Protein AF-A0A7X4ALL6-F1 (afdb_monomer)

pLDDT: mean 90.37, std 5.52, range [59.91, 95.81]

Foldseek 3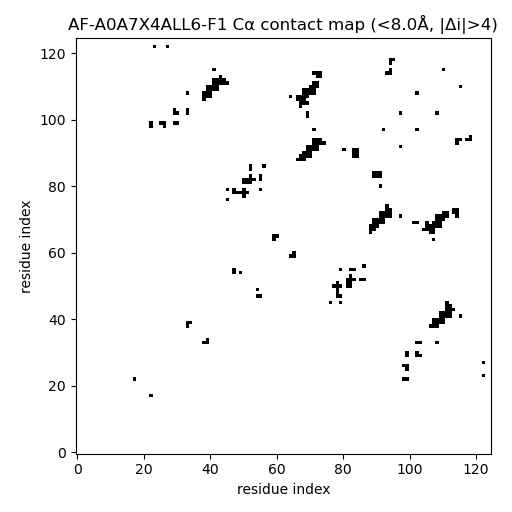Di:
DDDDDDDDDDDDDPDDDDDPVVFLVLQVVLVVVCVVVVQEAEDADDDDPALALVVVVVVCVVVVNPAQEEEEDDPPDVSCVSNQPPDPNYHYDYLVPDTSCSSVVGSHYYYHPVSVVVNVVVSVD

Secondary structure (DSSP, 8-state):
-PPP-TTPPPP--------HHHHHHHHHHHHHHHHHTT-EEEES----SS--HHHHHHHHHHTT--S-EEEE--TT-HHHHHHHTTSTTEEEE-TTT--HHHHHH-SEEEEEHHHHHHHHHHHH-

Structure (mmCIF, N/CA/C/O backbone):
data_AF-A0A7X4ALL6-F1
#
_entry.id   AF-A0A7X4ALL6-F1
#
loop_
_atom_site.group_PDB
_atom_site.id
_atom_site.type_symbol
_atom_site.label_atom_id
_atom_site.label_alt_id
_atom_site.label_comp_id
_atom_site.label_asym_id
_atom_site.label_entity_id
_atom_site.label_seq_id
_atom_site.pdbx_PDB_ins_code
_atom_site.Cartn_x
_atom_site.Cartn_y
_atom_site.Cartn_z
_atom_site.occupancy
_atom_site.B_iso_or_equiv
_atom_site.auth_seq_id
_atom_site.auth_comp_id
_atom_site.auth_asym_id
_atom_site.auth_atom_id
_atom_site.pdbx_PDB_model_num
ATOM 1 N N . ARG A 1 1 ? 9.529 -49.730 -1.862 1.00 59.91 1 ARG A N 1
ATOM 2 C CA . ARG A 1 1 ? 10.763 -49.095 -2.384 1.00 59.91 1 ARG A CA 1
ATOM 3 C C . ARG A 1 1 ? 10.327 -48.085 -3.440 1.00 59.91 1 ARG A C 1
ATOM 5 O O . ARG A 1 1 ? 9.828 -48.537 -4.459 1.00 59.91 1 ARG A O 1
ATOM 12 N N . SER A 1 2 ? 10.417 -46.772 -3.207 1.00 64.56 2 SER A N 1
ATOM 13 C CA . SER A 1 2 ? 10.288 -45.810 -4.313 1.00 64.56 2 SER A CA 1
ATOM 14 C C . SER A 1 2 ? 11.643 -45.725 -5.012 1.00 64.56 2 SER A C 1
ATOM 16 O O . SER A 1 2 ? 12.661 -45.520 -4.351 1.00 64.56 2 SER A O 1
ATOM 18 N N . GLY A 1 3 ? 11.671 -45.972 -6.321 1.00 82.50 3 GLY A N 1
ATOM 19 C CA . GLY A 1 3 ? 12.870 -45.768 -7.134 1.00 82.50 3 GLY A CA 1
ATOM 20 C C . GLY A 1 3 ? 13.252 -44.286 -7.214 1.00 82.50 3 GLY A C 1
ATOM 21 O O . GLY A 1 3 ? 12.483 -43.416 -6.806 1.00 82.50 3 GLY A O 1
ATOM 22 N N . GLY A 1 4 ? 14.450 -43.999 -7.723 1.00 81.81 4 GLY A N 1
ATOM 23 C CA . GLY A 1 4 ? 14.884 -42.623 -7.974 1.00 81.81 4 GLY A CA 1
ATOM 24 C C . GLY A 1 4 ? 14.031 -41.944 -9.050 1.00 81.81 4 GLY A C 1
ATOM 25 O O . GLY A 1 4 ? 13.649 -42.578 -10.032 1.00 81.81 4 GLY A O 1
ATOM 26 N N . ILE A 1 5 ? 13.738 -40.653 -8.865 1.00 80.81 5 ILE A N 1
ATOM 27 C CA . ILE A 1 5 ? 12.996 -39.827 -9.828 1.00 80.81 5 ILE A CA 1
ATOM 28 C C . ILE A 1 5 ? 14.002 -39.191 -10.796 1.00 80.81 5 ILE A C 1
ATOM 30 O O . ILE A 1 5 ? 14.757 -38.292 -10.417 1.00 80.81 5 ILE A O 1
ATOM 34 N N . THR A 1 6 ? 14.018 -39.639 -12.052 1.00 78.69 6 THR A N 1
ATOM 35 C CA . THR A 1 6 ? 14.802 -39.004 -13.121 1.00 78.69 6 THR A CA 1
ATOM 36 C C . THR A 1 6 ? 14.187 -37.631 -13.428 1.00 78.69 6 THR A C 1
ATOM 38 O O . THR A 1 6 ? 13.028 -37.562 -13.820 1.00 78.69 6 THR A O 1
ATOM 41 N N . HIS A 1 7 ? 14.948 -36.544 -13.231 1.00 83.44 7 HIS A N 1
ATOM 42 C CA . HIS A 1 7 ? 14.508 -35.130 -13.300 1.00 83.44 7 HIS A CA 1
ATOM 43 C C . HIS A 1 7 ? 13.671 -34.606 -12.121 1.00 83.44 7 HIS A C 1
ATOM 45 O O . HIS A 1 7 ? 12.728 -33.837 -12.304 1.00 83.44 7 HIS A O 1
ATOM 51 N N . GLY A 1 8 ? 14.061 -34.945 -10.891 1.00 88.88 8 GLY A N 1
ATOM 52 C CA . GLY A 1 8 ? 13.570 -34.228 -9.711 1.00 88.88 8 GLY A CA 1
ATOM 53 C C . GLY A 1 8 ? 13.827 -32.706 -9.781 1.00 88.88 8 GLY A C 1
ATOM 54 O O . GLY A 1 8 ? 14.744 -32.260 -10.485 1.00 88.88 8 GLY A O 1
ATOM 55 N N . PRO A 1 9 ? 13.030 -31.895 -9.063 1.00 91.38 9 PRO A N 1
ATOM 56 C CA . PRO A 1 9 ? 13.178 -30.446 -9.057 1.00 91.38 9 PRO A CA 1
ATOM 57 C C . PRO A 1 9 ? 14.572 -30.060 -8.556 1.00 91.38 9 PRO A C 1
ATOM 59 O O . PRO A 1 9 ? 15.002 -30.477 -7.482 1.00 91.38 9 PRO A O 1
ATOM 62 N N . LYS A 1 10 ? 15.281 -29.254 -9.346 1.00 90.25 10 LYS A N 1
ATOM 63 C CA . LYS A 1 10 ? 16.558 -28.666 -8.941 1.00 90.25 10 LYS A CA 1
ATOM 64 C C . LYS A 1 10 ? 16.296 -27.302 -8.305 1.00 90.25 10 LYS A C 1
ATOM 66 O O . LYS A 1 10 ? 15.517 -26.535 -8.882 1.00 90.25 10 LYS A O 1
ATOM 71 N N . PRO A 1 11 ? 16.937 -26.977 -7.170 1.00 92.31 11 PRO A N 1
ATOM 72 C CA . PRO A 1 11 ? 16.915 -25.622 -6.641 1.00 92.31 11 PRO A CA 1
ATOM 73 C C . PRO A 1 11 ? 17.372 -24.646 -7.726 1.00 92.31 11 PRO A C 1
ATOM 75 O O . PRO A 1 11 ? 18.422 -24.837 -8.339 1.00 92.31 11 PRO A O 1
ATOM 78 N N . ARG A 1 12 ? 16.554 -23.633 -7.991 1.00 93.12 12 ARG A N 1
ATOM 79 C CA . ARG A 1 12 ? 16.870 -22.537 -8.903 1.00 93.12 12 ARG A CA 1
ATOM 80 C C . ARG A 1 12 ? 16.317 -21.251 -8.327 1.00 93.12 12 ARG A C 1
ATOM 82 O O . ARG A 1 12 ? 15.249 -21.264 -7.716 1.00 93.12 12 ARG A O 1
ATOM 89 N N . ASP A 1 13 ? 17.056 -20.176 -8.536 1.00 94.00 13 ASP A N 1
ATOM 90 C CA . ASP A 1 13 ? 16.563 -18.836 -8.277 1.00 94.00 13 ASP A CA 1
ATOM 91 C C . ASP A 1 13 ? 15.676 -18.395 -9.451 1.00 94.00 13 ASP A C 1
ATOM 93 O O . ASP A 1 13 ? 16.018 -18.617 -10.614 1.00 94.00 13 ASP A O 1
ATOM 97 N N . TYR A 1 14 ? 14.515 -17.824 -9.135 1.00 93.44 14 TYR A N 1
ATOM 98 C CA . TYR A 1 14 ? 13.573 -17.260 -10.106 1.00 93.44 14 TYR A CA 1
ATOM 99 C C . TYR A 1 14 ? 13.518 -15.730 -10.026 1.00 93.44 14 TYR A C 1
ATOM 101 O O . TYR A 1 14 ? 12.657 -15.117 -10.658 1.00 93.44 14 TYR A O 1
ATOM 109 N N . SER A 1 15 ? 14.396 -15.109 -9.236 1.00 94.19 15 SER A N 1
ATOM 110 C CA . SER A 1 15 ? 14.515 -13.661 -9.162 1.00 94.19 15 SER A CA 1
ATOM 111 C C . SER A 1 15 ? 14.979 -13.087 -10.506 1.00 94.19 15 SER A C 1
ATOM 113 O O . SER A 1 15 ? 15.808 -13.659 -11.216 1.00 94.19 15 SER A O 1
ATOM 115 N N . TYR A 1 16 ? 14.409 -11.947 -10.886 1.00 92.88 16 TYR A N 1
ATOM 116 C CA . TYR A 1 16 ? 14.850 -11.178 -12.043 1.00 92.88 16 TYR A CA 1
ATOM 117 C C . TYR A 1 16 ? 14.693 -9.689 -11.750 1.00 92.88 16 TYR A C 1
ATOM 119 O O . TYR A 1 16 ? 13.773 -9.262 -11.052 1.00 92.88 16 TYR A O 1
ATOM 127 N N . HIS A 1 17 ? 15.621 -8.889 -12.269 1.00 93.25 17 HIS A N 1
ATOM 128 C CA . HIS A 1 17 ? 15.626 -7.448 -12.054 1.00 93.25 17 HIS A CA 1
ATOM 129 C C . HIS A 1 17 ? 14.742 -6.734 -13.082 1.00 93.25 17 HIS A C 1
ATOM 131 O O . HIS A 1 17 ? 14.817 -7.014 -14.279 1.00 93.25 17 HIS A O 1
ATOM 137 N N . LEU A 1 18 ? 13.940 -5.774 -12.617 1.00 91.38 18 LEU A N 1
ATOM 138 C CA . LEU A 1 18 ? 13.115 -4.911 -13.462 1.00 91.38 18 LEU A CA 1
ATOM 139 C C . LEU A 1 18 ? 13.689 -3.487 -13.507 1.00 91.38 18 LEU A C 1
ATOM 141 O O . LEU A 1 18 ? 14.030 -2.939 -12.457 1.00 91.38 18 LEU A O 1
ATOM 145 N N . PRO A 1 19 ? 13.741 -2.836 -14.686 1.00 94.44 19 PRO A N 1
ATOM 146 C CA . PRO A 1 19 ? 14.185 -1.451 -14.783 1.00 94.44 19 PRO A CA 1
ATOM 147 C C . PRO A 1 19 ? 13.302 -0.501 -13.965 1.00 94.44 19 PRO A C 1
ATOM 149 O O . PRO A 1 19 ? 12.072 -0.554 -14.038 1.00 94.44 19 PRO A O 1
ATOM 152 N N . LYS A 1 20 ? 13.921 0.466 -13.276 1.00 90.00 20 LYS A N 1
ATOM 153 C CA . LYS A 1 20 ? 13.212 1.458 -12.443 1.00 90.00 20 LYS A CA 1
ATOM 154 C C . LYS A 1 20 ? 12.092 2.195 -13.192 1.00 90.00 20 LYS A C 1
ATOM 156 O O . LYS A 1 20 ? 11.005 2.371 -12.653 1.00 90.00 20 LYS A O 1
ATOM 161 N N . LYS A 1 21 ? 12.324 2.581 -14.454 1.00 91.75 21 LYS A N 1
ATOM 162 C CA . LYS A 1 21 ? 11.318 3.274 -15.288 1.00 91.75 21 LYS A CA 1
ATOM 163 C C . LYS A 1 21 ? 10.069 2.422 -15.533 1.00 91.75 21 LYS A C 1
ATOM 165 O O . LYS A 1 21 ? 8.963 2.952 -15.531 1.00 91.75 21 LYS A O 1
ATOM 170 N N . MET A 1 22 ? 10.247 1.114 -15.716 1.00 93.44 22 MET A N 1
ATOM 171 C CA . MET A 1 22 ? 9.139 0.179 -15.901 1.00 93.44 22 MET A CA 1
ATOM 172 C C . MET A 1 22 ? 8.322 0.043 -14.613 1.00 93.44 22 MET A C 1
ATOM 174 O O . MET A 1 22 ? 7.097 0.101 -14.668 1.00 93.44 22 MET A O 1
ATOM 178 N N . LEU A 1 23 ? 8.986 -0.062 -13.456 1.00 90.69 23 LEU A N 1
ATOM 179 C CA . LEU A 1 23 ? 8.314 -0.119 -12.152 1.00 90.69 23 LEU A CA 1
ATOM 180 C C . LEU A 1 23 ? 7.505 1.150 -11.863 1.00 90.69 23 LEU A C 1
ATOM 182 O O . LEU A 1 23 ? 6.348 1.051 -11.467 1.00 90.69 23 LEU A O 1
ATOM 186 N N . LEU A 1 24 ? 8.075 2.329 -12.124 1.00 91.31 24 LEU A N 1
ATOM 187 C CA . LEU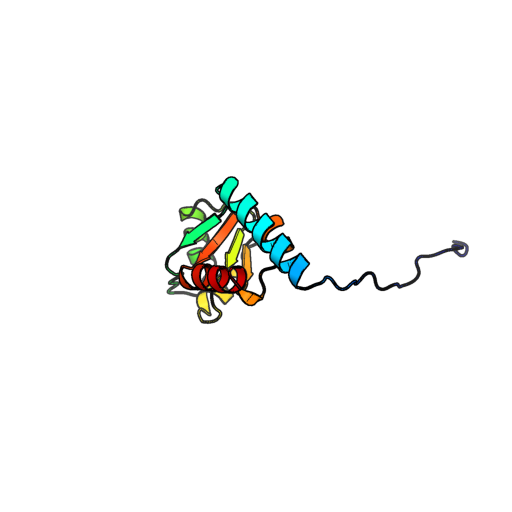 A 1 24 ? 7.364 3.602 -11.972 1.00 91.31 24 LEU A CA 1
ATOM 188 C C . LEU A 1 24 ? 6.150 3.690 -12.906 1.00 91.31 24 LEU A C 1
ATOM 190 O O . LEU A 1 24 ? 5.074 4.099 -12.478 1.00 91.31 24 LEU A O 1
ATOM 194 N N . GLY A 1 25 ? 6.290 3.257 -14.163 1.00 93.44 25 GLY A N 1
ATOM 195 C CA . GLY A 1 25 ? 5.169 3.182 -15.104 1.00 93.44 25 GLY A CA 1
ATOM 196 C C . GLY A 1 25 ? 4.052 2.254 -14.619 1.00 93.44 25 GLY A C 1
ATOM 197 O O . GLY A 1 25 ? 2.882 2.630 -14.650 1.00 93.44 25 GLY A O 1
ATOM 198 N N . ALA A 1 26 ? 4.410 1.078 -14.100 1.00 94.25 26 ALA A N 1
ATOM 199 C CA . ALA A 1 26 ? 3.455 0.136 -13.525 1.00 94.25 26 ALA A CA 1
ATOM 200 C C . ALA A 1 26 ? 2.760 0.697 -12.274 1.00 94.25 26 ALA A C 1
ATOM 202 O O . ALA A 1 26 ? 1.572 0.460 -12.084 1.00 94.25 26 ALA A O 1
ATOM 203 N N . LEU A 1 27 ? 3.468 1.472 -11.448 1.00 93.06 27 LEU A N 1
ATOM 204 C CA . LEU A 1 27 ? 2.906 2.091 -10.246 1.00 93.06 27 LEU A CA 1
ATOM 205 C C . LEU A 1 27 ? 1.873 3.162 -10.623 1.00 93.06 27 LEU A C 1
ATOM 207 O O . LEU A 1 27 ? 0.752 3.129 -10.120 1.00 93.06 27 LEU A O 1
ATOM 211 N N . ARG A 1 28 ? 2.199 4.034 -11.590 1.00 93.25 28 ARG A N 1
ATOM 212 C CA . ARG A 1 28 ? 1.254 5.020 -12.152 1.00 93.25 28 ARG A CA 1
ATOM 2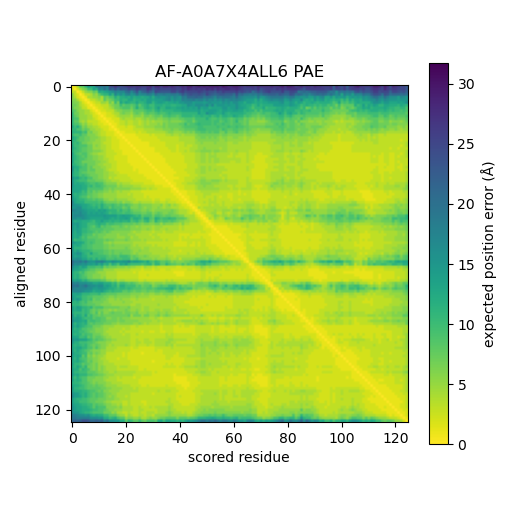13 C C . ARG A 1 28 ? -0.002 4.339 -12.710 1.00 93.25 28 ARG A C 1
ATOM 215 O O . ARG A 1 28 ? -1.114 4.765 -12.410 1.00 93.25 28 ARG A O 1
ATOM 222 N N . ALA A 1 29 ? 0.169 3.263 -13.480 1.00 94.38 29 ALA A N 1
ATOM 223 C CA . ALA A 1 29 ? -0.947 2.510 -14.051 1.00 94.38 29 ALA A CA 1
ATOM 224 C C . ALA A 1 29 ? -1.815 1.839 -12.972 1.00 94.38 29 ALA A C 1
ATOM 226 O O . ALA A 1 29 ? -3.039 1.941 -13.021 1.00 94.38 29 ALA A O 1
ATOM 227 N N . ALA A 1 30 ? -1.194 1.202 -11.974 1.00 94.38 30 ALA A N 1
ATOM 228 C CA . ALA A 1 30 ? -1.900 0.552 -10.873 1.00 94.38 30 ALA A CA 1
ATOM 229 C C . ALA A 1 30 ? -2.698 1.558 -10.028 1.00 94.38 30 ALA A C 1
ATOM 231 O O . ALA A 1 30 ? -3.868 1.314 -9.741 1.00 94.38 30 ALA A O 1
ATOM 232 N N . LEU A 1 31 ? -2.105 2.707 -9.681 1.00 93.19 31 LEU A N 1
ATOM 233 C CA . LEU A 1 31 ? -2.816 3.781 -8.979 1.00 93.19 31 LEU A CA 1
ATOM 234 C C . LEU A 1 31 ? -3.984 4.318 -9.802 1.00 93.19 31 LEU A C 1
ATOM 236 O O . LEU A 1 31 ? -5.077 4.476 -9.268 1.00 93.19 31 LEU A O 1
ATOM 240 N N . SER A 1 32 ? -3.777 4.562 -11.099 1.00 93.75 32 SER A N 1
ATOM 241 C CA . SER A 1 32 ? -4.848 5.040 -11.975 1.00 93.75 32 SER A CA 1
ATOM 242 C C 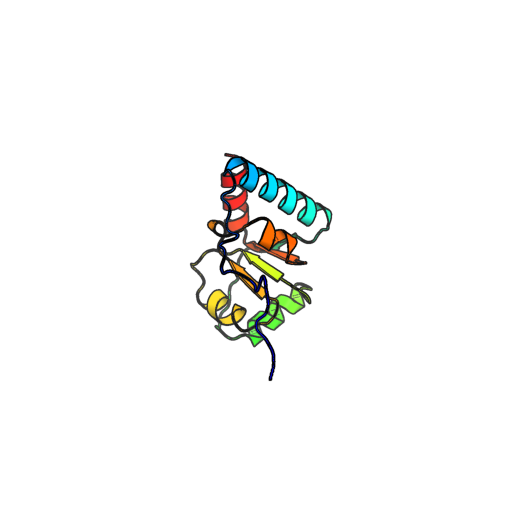. SER A 1 32 ? -6.016 4.056 -12.035 1.00 93.75 32 SER A C 1
ATOM 244 O O . SER A 1 32 ? -7.164 4.490 -12.013 1.00 93.75 32 SER A O 1
ATOM 246 N N . ALA A 1 33 ? -5.742 2.751 -12.092 1.00 94.56 33 ALA A N 1
ATOM 247 C CA . ALA A 1 33 ? -6.784 1.728 -12.087 1.00 94.56 33 ALA A CA 1
ATOM 248 C C . ALA A 1 33 ? -7.555 1.717 -10.757 1.00 94.56 33 ALA A C 1
ATOM 250 O O . ALA A 1 33 ? -8.780 1.788 -10.753 1.00 94.56 33 ALA A O 1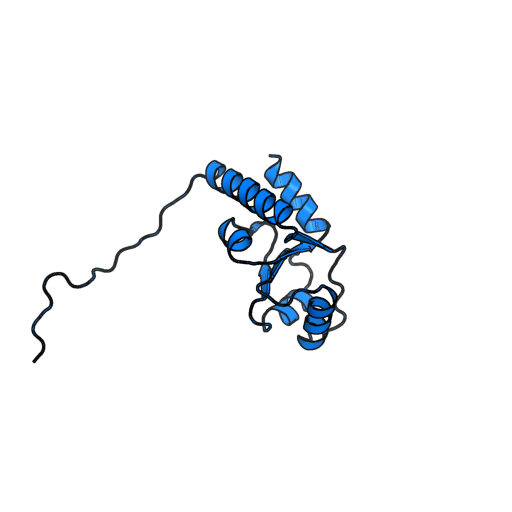
ATOM 251 N N . ARG A 1 34 ? -6.847 1.731 -9.618 1.00 93.12 34 ARG A N 1
ATOM 252 C CA . ARG A 1 34 ? -7.472 1.769 -8.284 1.00 93.12 34 ARG A CA 1
ATOM 253 C C . ARG A 1 34 ? -8.312 3.032 -8.064 1.00 93.12 34 ARG A C 1
ATOM 255 O O . ARG A 1 34 ? -9.363 2.967 -7.433 1.00 93.12 34 ARG A O 1
ATOM 262 N N . LEU A 1 35 ? -7.872 4.175 -8.591 1.00 93.06 35 LEU A N 1
ATOM 263 C CA . LEU A 1 35 ? -8.638 5.424 -8.552 1.00 93.06 35 LEU A CA 1
ATOM 264 C C . LEU A 1 35 ? -9.926 5.329 -9.379 1.00 93.06 35 LEU A C 1
ATOM 266 O O . LEU A 1 35 ? -10.977 5.745 -8.901 1.00 93.06 35 LEU A O 1
ATOM 270 N N . GLN A 1 36 ? -9.864 4.756 -10.585 1.00 94.44 36 GLN A N 1
ATOM 271 C CA . GLN A 1 36 ? -11.046 4.540 -11.433 1.00 94.44 36 GLN A CA 1
ATOM 272 C C . GLN A 1 36 ? -12.066 3.596 -10.786 1.00 94.44 36 GLN A C 1
ATOM 274 O O . GLN A 1 36 ? -13.267 3.791 -10.942 1.00 94.44 36 GLN A O 1
ATOM 279 N N . GLU A 1 37 ? -11.592 2.604 -10.034 1.00 92.88 37 GLU A N 1
ATOM 280 C CA . GLU A 1 37 ? -12.423 1.668 -9.267 1.00 92.88 37 GLU A CA 1
ATOM 281 C C . GLU A 1 37 ? -13.031 2.297 -7.996 1.00 92.88 37 GLU A C 1
ATOM 283 O O . GLU A 1 37 ? -13.847 1.660 -7.333 1.00 92.88 37 GLU A O 1
ATOM 288 N N . GLY A 1 38 ? -12.641 3.523 -7.620 1.00 91.38 38 GLY A N 1
ATOM 289 C CA . GLY A 1 38 ? -13.050 4.144 -6.353 1.00 91.38 38 GLY A CA 1
ATOM 290 C C . GLY A 1 38 ? -12.451 3.462 -5.115 1.00 91.38 38 GLY A C 1
ATOM 291 O O . GLY A 1 38 ? -12.932 3.651 -4.001 1.00 91.38 38 GLY A O 1
ATOM 292 N N . ALA A 1 39 ? -11.398 2.662 -5.301 1.00 92.56 39 ALA A N 1
ATOM 293 C CA . ALA A 1 39 ? -10.759 1.857 -4.264 1.00 92.56 39 ALA A CA 1
ATOM 294 C C . ALA A 1 39 ? -9.727 2.633 -3.427 1.00 92.56 39 ALA A C 1
ATOM 296 O O . ALA A 1 39 ? -9.197 2.097 -2.452 1.00 92.56 39 ALA A O 1
ATOM 297 N N . VAL A 1 40 ? -9.417 3.876 -3.805 1.00 93.81 40 VAL A N 1
ATOM 298 C CA . VAL A 1 40 ? -8.460 4.731 -3.094 1.00 93.81 40 VAL A CA 1
ATOM 299 C C . VAL A 1 40 ? -9.207 5.698 -2.184 1.00 93.81 40 VAL A C 1
ATOM 301 O O . VAL A 1 40 ? -10.062 6.452 -2.645 1.00 93.81 40 VAL A O 1
ATOM 304 N N . LYS A 1 41 ? -8.850 5.713 -0.899 1.00 93.88 41 LYS A N 1
ATOM 305 C CA . LYS A 1 41 ? -9.343 6.674 0.092 1.00 93.88 41 LYS A CA 1
ATOM 306 C C . LYS A 1 41 ? -8.171 7.495 0.625 1.00 93.88 41 LYS A C 1
ATOM 308 O O . LYS A 1 41 ? -7.063 6.984 0.773 1.00 93.88 41 LYS A O 1
ATOM 313 N N . VAL A 1 42 ? -8.416 8.768 0.913 1.00 94.12 42 VAL A N 1
ATOM 314 C CA . VAL A 1 42 ? -7.423 9.654 1.530 1.00 94.12 42 VAL A CA 1
ATOM 315 C C . VAL A 1 42 ? -7.971 10.121 2.865 1.00 94.12 42 VAL A C 1
ATOM 317 O O . VAL A 1 42 ? -9.096 10.614 2.938 1.00 94.12 42 VAL A O 1
ATOM 320 N N . VAL A 1 43 ? -7.177 9.953 3.914 1.00 93.00 43 VAL A N 1
ATOM 321 C CA . VAL A 1 43 ? -7.461 10.464 5.254 1.00 93.00 43 VAL A CA 1
ATOM 322 C C . VAL A 1 43 ? -6.436 11.531 5.607 1.00 93.00 43 VAL A C 1
ATOM 324 O O . VAL A 1 43 ? -5.325 11.537 5.080 1.00 93.00 43 VAL A O 1
ATOM 327 N N . LYS A 1 44 ? -6.799 12.452 6.497 1.00 90.94 44 LYS A N 1
ATOM 328 C CA . LYS A 1 44 ? -5.873 13.502 6.924 1.00 90.94 44 LYS A CA 1
ATOM 329 C C . LYS A 1 44 ? -4.687 12.899 7.682 1.00 90.94 44 LYS A C 1
ATOM 331 O O . LYS A 1 44 ? -3.544 13.095 7.286 1.00 90.94 44 LYS A O 1
ATOM 336 N N . GLU A 1 45 ? -4.987 12.129 8.725 1.00 89.69 45 GLU A N 1
ATOM 337 C CA . GLU A 1 45 ? -4.013 11.501 9.618 1.00 89.69 45 GLU A CA 1
ATOM 338 C C . GLU A 1 45 ? -4.688 10.385 10.435 1.00 89.69 45 GLU A C 1
ATOM 340 O O . GLU A 1 45 ? -5.910 10.402 10.618 1.00 89.69 45 GLU A O 1
ATOM 345 N N . PHE A 1 46 ? -3.905 9.425 10.934 1.00 87.62 46 PHE A N 1
ATOM 346 C CA . PHE A 1 46 ? -4.366 8.376 11.849 1.00 87.62 46 PHE A CA 1
ATOM 347 C C . PHE A 1 46 ? -3.994 8.695 13.302 1.00 87.62 46 PHE A C 1
ATOM 349 O O . PHE A 1 46 ? -3.036 8.159 13.854 1.00 87.62 46 PHE A O 1
ATOM 356 N N . GLU A 1 47 ? -4.776 9.533 13.972 1.00 86.00 47 GLU A N 1
ATOM 357 C CA . GLU A 1 47 ? -4.562 9.817 15.394 1.00 86.00 47 GLU A CA 1
ATOM 358 C C . GLU A 1 47 ? -5.160 8.707 16.277 1.00 86.00 47 GLU A C 1
ATOM 360 O O . GLU A 1 47 ? -6.341 8.721 16.630 1.00 86.00 47 GLU A O 1
ATOM 365 N N . LEU A 1 48 ? -4.339 7.718 16.645 1.00 86.00 48 LEU A N 1
ATOM 366 C CA . LEU A 1 48 ? -4.722 6.657 17.580 1.00 86.00 48 LEU A CA 1
ATOM 367 C C . LEU A 1 48 ? -4.188 6.961 18.983 1.00 86.00 48 LEU A C 1
ATOM 369 O O . LEU A 1 48 ? -2.979 6.972 19.218 1.00 86.00 48 LEU A O 1
ATOM 373 N N . SER A 1 49 ? -5.099 7.155 19.938 1.00 85.50 49 SER A N 1
ATOM 374 C CA . SER A 1 49 ? -4.761 7.391 21.350 1.00 85.50 49 SER A CA 1
ATOM 375 C C . SER A 1 49 ? -4.219 6.146 22.060 1.00 85.50 49 SER A C 1
ATOM 377 O O . SER A 1 49 ? -3.516 6.258 23.064 1.00 85.50 49 SER A O 1
ATOM 379 N N . THR A 1 50 ? -4.526 4.952 21.546 1.00 88.38 50 THR A N 1
ATOM 380 C CA . THR A 1 50 ? -4.046 3.673 22.075 1.00 88.38 50 THR A CA 1
ATOM 381 C C . THR A 1 50 ? -3.473 2.799 20.957 1.00 88.38 50 THR A C 1
ATOM 383 O O . THR A 1 50 ? -3.785 2.972 19.784 1.00 88.38 50 THR A O 1
ATOM 386 N N . HIS A 1 51 ? -2.656 1.812 21.324 1.00 89.69 51 HIS A N 1
ATOM 387 C CA . HIS A 1 51 ? -2.132 0.789 20.411 1.00 89.69 51 HIS A CA 1
ATOM 388 C C . HIS A 1 51 ? -3.064 -0.437 20.304 1.00 89.69 51 HIS A C 1
ATOM 390 O O . HIS A 1 51 ? -2.632 -1.520 19.905 1.00 89.69 51 HIS A O 1
ATOM 396 N N . LYS A 1 52 ? -4.334 -0.317 20.724 1.00 92.69 52 LYS A N 1
ATOM 397 C CA . LYS A 1 52 ? -5.273 -1.444 20.735 1.00 92.69 52 LYS A CA 1
ATOM 398 C C . LYS A 1 52 ? -5.810 -1.709 19.334 1.00 92.69 52 LYS A C 1
ATOM 400 O O . LYS A 1 52 ? -6.363 -0.830 18.683 1.00 92.69 52 LYS A O 1
ATOM 405 N N . THR A 1 53 ? -5.741 -2.970 18.923 1.00 92.50 53 THR A N 1
ATOM 406 C CA . THR A 1 53 ? -6.248 -3.437 17.624 1.00 92.50 53 THR A CA 1
ATOM 407 C C . THR A 1 53 ? -7.754 -3.229 17.476 1.00 92.50 53 THR A C 1
ATOM 409 O O . THR A 1 53 ? -8.222 -2.943 16.385 1.00 92.50 53 THR A O 1
ATOM 412 N N . ARG A 1 54 ? -8.519 -3.346 18.571 1.00 91.75 54 ARG A N 1
ATOM 413 C CA . ARG A 1 54 ? -9.974 -3.139 18.569 1.00 91.75 54 ARG A CA 1
ATOM 414 C C . ARG A 1 54 ? -10.341 -1.710 18.180 1.00 91.75 54 ARG A C 1
ATOM 416 O O . ARG A 1 54 ? -11.194 -1.521 17.327 1.00 91.75 54 ARG A O 1
ATOM 423 N N . ASP A 1 55 ? -9.675 -0.730 18.783 1.00 91.00 55 ASP A N 1
ATOM 424 C CA . ASP A 1 55 ? -9.957 0.683 18.525 1.00 91.00 55 ASP A CA 1
ATOM 425 C C . ASP A 1 55 ? -9.637 1.017 17.054 1.00 91.00 55 ASP A C 1
ATOM 427 O O . ASP A 1 55 ? -10.367 1.755 16.401 1.00 91.00 55 ASP A O 1
ATOM 431 N N . PHE A 1 56 ? -8.594 0.395 16.495 1.00 91.56 56 PHE A N 1
ATOM 432 C CA . PHE A 1 56 ? -8.265 0.519 15.078 1.00 91.56 56 PHE A CA 1
ATOM 433 C C . PHE A 1 56 ? -9.247 -0.220 14.152 1.00 91.56 56 PHE A C 1
ATOM 435 O O . PHE A 1 56 ? -9.608 0.302 13.100 1.00 91.56 56 PHE A O 1
ATOM 442 N N . HIS A 1 57 ? -9.742 -1.391 14.552 1.00 91.19 57 HIS A N 1
ATOM 443 C CA . HIS A 1 57 ? -10.787 -2.113 13.822 1.00 91.19 57 HIS A CA 1
ATOM 444 C C . HIS A 1 57 ? -12.070 -1.282 13.697 1.00 91.19 57 HIS A C 1
ATOM 446 O O . HIS A 1 57 ? -12.638 -1.201 12.615 1.00 91.19 57 HIS A O 1
ATOM 452 N N . GLU A 1 58 ? -12.483 -0.596 14.767 1.00 91.50 58 GLU A N 1
ATOM 453 C CA . GLU A 1 58 ? -13.632 0.320 14.722 1.00 91.50 58 GLU A CA 1
ATOM 454 C C . GLU A 1 58 ? -13.420 1.466 13.719 1.00 91.50 58 GLU A C 1
ATOM 456 O O . GLU A 1 58 ? -14.369 1.912 13.076 1.00 91.50 58 GLU A O 1
ATOM 461 N N . VAL A 1 59 ? -12.184 1.956 13.557 1.00 90.81 59 VAL A N 1
ATOM 462 C CA . VAL A 1 59 ? -11.858 2.964 12.534 1.00 90.81 59 VAL A CA 1
ATOM 463 C C . VAL A 1 59 ? -12.005 2.381 11.128 1.00 90.81 59 VAL A C 1
ATOM 465 O O . VAL A 1 59 ? -12.573 3.043 10.263 1.00 90.81 59 VAL A O 1
ATOM 468 N N . LEU A 1 60 ? -11.536 1.151 10.897 1.00 91.00 60 LEU A N 1
ATOM 469 C CA . LEU A 1 60 ? -11.675 0.475 9.602 1.00 91.00 60 LEU A CA 1
ATOM 470 C C . LEU A 1 60 ? -13.145 0.220 9.241 1.00 91.00 60 LEU A C 1
ATOM 472 O O . LEU A 1 60 ? -13.539 0.500 8.112 1.00 91.00 60 LEU A O 1
ATOM 476 N N . GLU A 1 61 ? -13.963 -0.217 10.202 1.00 90.94 61 GLU A N 1
ATOM 477 C CA . GLU A 1 61 ? -15.411 -0.396 10.014 1.00 90.94 61 GLU A CA 1
ATOM 478 C C . GLU A 1 61 ? -16.106 0.927 9.678 1.00 90.94 61 GLU A C 1
ATOM 480 O O . GLU A 1 61 ? -16.897 0.993 8.745 1.00 90.94 61 GLU A O 1
ATOM 485 N N . ARG A 1 62 ? -15.777 2.022 10.379 1.00 91.06 62 ARG A N 1
ATOM 486 C CA . ARG A 1 62 ? -16.338 3.357 10.082 1.00 91.06 62 ARG A CA 1
ATOM 487 C C . ARG A 1 62 ? -15.949 3.886 8.707 1.00 91.06 62 ARG A C 1
ATOM 489 O O . ARG A 1 62 ? -16.612 4.780 8.189 1.00 91.06 62 ARG A O 1
ATOM 496 N N . LEU A 1 63 ? -14.844 3.394 8.158 1.00 88.44 63 LEU A N 1
ATOM 497 C CA . LEU A 1 63 ? -14.388 3.724 6.818 1.00 88.44 63 LEU A CA 1
ATOM 498 C C . LEU A 1 63 ? -14.941 2.757 5.765 1.00 88.44 63 LEU A C 1
ATOM 500 O O . LEU A 1 63 ? -14.540 2.896 4.612 1.00 88.44 63 LEU A O 1
ATOM 504 N N . ASP A 1 64 ? -15.826 1.816 6.109 1.00 88.06 64 ASP A N 1
ATOM 505 C CA . ASP A 1 64 ? -16.358 0.771 5.221 1.00 88.06 64 ASP A CA 1
ATOM 506 C C . ASP A 1 64 ? -15.230 0.010 4.497 1.00 88.06 64 ASP A C 1
ATOM 508 O O . ASP A 1 64 ? -15.141 -0.014 3.261 1.00 88.06 64 ASP A O 1
ATOM 512 N N . LEU A 1 65 ? -14.280 -0.520 5.273 1.00 87.44 65 LEU A N 1
ATOM 513 C CA . LEU A 1 65 ? -13.086 -1.216 4.790 1.00 87.44 65 LEU A CA 1
ATOM 514 C C . LEU A 1 65 ? -13.082 -2.691 5.222 1.00 87.44 65 LEU A C 1
ATOM 5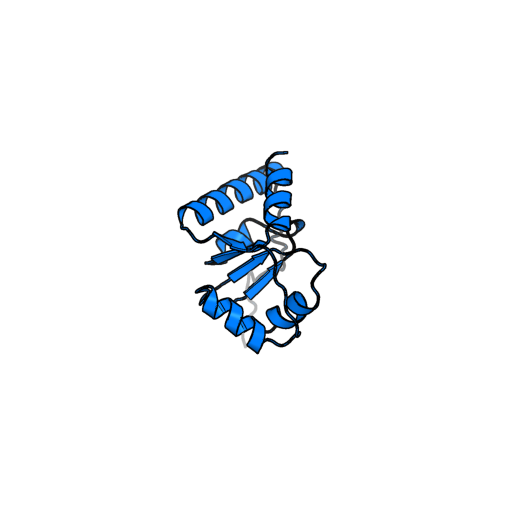16 O O . LEU A 1 65 ? -12.209 -3.139 5.959 1.00 87.44 65 LEU A O 1
ATOM 520 N N . ASP A 1 66 ? -14.029 -3.469 4.702 1.00 75.50 66 ASP A N 1
ATOM 521 C CA . ASP A 1 66 ? -14.301 -4.839 5.179 1.00 75.50 66 ASP A CA 1
ATOM 522 C C . ASP A 1 66 ? -13.452 -5.929 4.497 1.00 75.50 66 ASP A C 1
ATOM 524 O O . ASP A 1 66 ? -13.754 -7.123 4.561 1.00 75.50 66 ASP A O 1
ATOM 528 N N . SER A 1 67 ? -12.421 -5.544 3.745 1.00 85.88 67 SER A N 1
ATOM 529 C CA . SER A 1 67 ? -11.671 -6.474 2.896 1.00 85.88 67 SER A CA 1
ATOM 530 C C . SER A 1 67 ? -10.161 -6.282 3.011 1.00 85.88 67 SER A C 1
ATOM 532 O O . SER A 1 67 ? -9.671 -5.801 4.020 1.00 85.88 67 SER A O 1
ATOM 534 N N . THR A 1 68 ? -9.381 -6.707 2.016 1.00 93.69 68 THR A N 1
ATOM 535 C CA . THR A 1 68 ? -7.930 -6.476 2.010 1.00 93.69 68 THR A CA 1
ATOM 536 C C . THR A 1 68 ? -7.624 -4.990 1.846 1.00 93.69 68 THR A C 1
ATOM 538 O O . THR A 1 68 ? -7.929 -4.426 0.789 1.00 93.69 68 THR A O 1
ATOM 541 N N . VAL A 1 69 ? -7.000 -4.391 2.857 1.00 95.25 69 VAL A N 1
ATOM 542 C CA . VAL A 1 69 ? -6.681 -2.964 2.928 1.00 95.25 69 VAL A CA 1
ATOM 543 C C . VAL A 1 69 ? -5.172 -2.772 2.943 1.00 95.25 69 VAL A C 1
ATOM 545 O O . VAL A 1 69 ? -4.467 -3.349 3.769 1.00 95.25 69 VAL A O 1
ATOM 548 N N . LEU A 1 70 ? -4.683 -1.928 2.043 1.00 95.81 70 LEU A N 1
ATOM 549 C CA . LEU A 1 70 ? -3.345 -1.361 2.127 1.00 95.81 70 LEU A CA 1
ATOM 550 C C . LEU A 1 70 ? -3.442 0.020 2.768 1.00 95.81 70 LEU A C 1
ATOM 552 O O . LEU A 1 70 ? -4.204 0.859 2.297 1.00 95.81 70 LEU A O 1
ATOM 556 N N . ILE A 1 71 ? -2.660 0.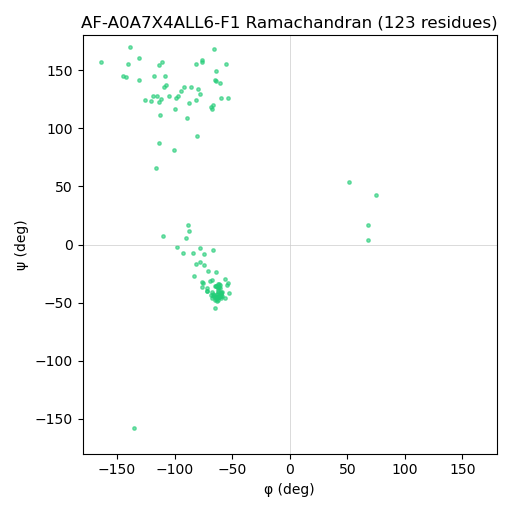260 3.809 1.00 95.06 71 ILE A N 1
ATOM 557 C CA . ILE A 1 71 ? -2.541 1.554 4.471 1.00 95.06 71 ILE A CA 1
ATOM 558 C C . ILE A 1 71 ? -1.144 2.070 4.197 1.00 95.06 71 ILE A C 1
ATOM 560 O O . ILE A 1 71 ? -0.160 1.378 4.452 1.00 95.06 71 ILE A O 1
ATOM 564 N N . VAL A 1 72 ? -1.078 3.278 3.658 1.00 95.00 72 VAL A N 1
ATOM 565 C CA . VAL A 1 72 ? 0.168 3.969 3.374 1.00 95.00 72 VAL A CA 1
ATOM 566 C C . VAL A 1 72 ? 0.246 5.173 4.295 1.00 95.00 72 VAL A C 1
ATOM 568 O O . VAL A 1 72 ? -0.543 6.111 4.169 1.00 95.00 72 VAL A O 1
ATOM 571 N N . ASP A 1 73 ? 1.181 5.113 5.236 1.00 94.06 73 ASP A N 1
ATOM 572 C CA . ASP A 1 73 ? 1.450 6.185 6.191 1.00 94.06 73 ASP A CA 1
ATOM 573 C C . ASP A 1 73 ? 2.963 6.372 6.390 1.00 94.06 73 ASP A C 1
ATOM 575 O O . ASP A 1 73 ? 3.770 5.586 5.893 1.00 94.06 73 ASP A O 1
ATOM 579 N N . ASN A 1 74 ? 3.355 7.441 7.076 1.00 86.56 74 ASN A N 1
ATOM 580 C CA . ASN A 1 74 ? 4.736 7.660 7.491 1.00 86.56 74 ASN A CA 1
ATOM 581 C C . ASN A 1 74 ? 5.091 6.777 8.704 1.00 86.56 74 ASN A C 1
ATOM 583 O O . ASN A 1 74 ? 4.220 6.372 9.476 1.00 86.56 74 ASN A O 1
ATOM 587 N N . SER A 1 75 ? 6.384 6.532 8.927 1.00 79.19 75 SER A N 1
ATOM 588 C CA . SER A 1 75 ? 6.901 5.736 10.057 1.00 79.19 75 SER A CA 1
ATOM 589 C C . SER A 1 75 ? 6.699 6.370 11.439 1.00 79.19 75 SER A C 1
ATOM 591 O O . SER A 1 75 ? 7.013 5.748 12.454 1.00 79.19 75 SER A O 1
ATOM 593 N N . ASP A 1 76 ? 6.178 7.593 11.506 1.00 83.06 76 ASP A N 1
ATOM 594 C CA . ASP A 1 76 ? 6.148 8.403 12.727 1.00 83.06 76 ASP A CA 1
ATOM 595 C C . ASP A 1 76 ? 5.041 7.983 13.715 1.00 83.06 76 ASP A C 1
ATOM 597 O O . ASP A 1 76 ? 4.945 8.526 14.817 1.00 83.06 76 ASP A O 1
ATOM 601 N N . ASN A 1 77 ? 4.211 6.995 13.353 1.00 86.00 77 ASN A N 1
ATOM 602 C CA . ASN A 1 77 ? 3.053 6.566 14.134 1.00 86.00 77 ASN A CA 1
ATOM 603 C C . ASN A 1 77 ? 3.194 5.135 14.700 1.00 86.00 77 ASN A C 1
ATOM 605 O O . ASN A 1 77 ? 2.715 4.159 14.105 1.00 86.00 77 ASN A O 1
ATOM 609 N N . PRO A 1 78 ? 3.797 4.969 15.893 1.00 89.50 78 PRO A N 1
ATOM 610 C CA . PRO A 1 78 ? 3.998 3.649 16.490 1.00 89.50 78 PRO A CA 1
ATOM 611 C C . PRO A 1 78 ? 2.680 2.976 16.896 1.00 89.50 78 PRO A C 1
ATOM 613 O O . PRO A 1 78 ? 2.576 1.749 16.857 1.00 89.50 78 PRO A O 1
ATOM 616 N N . ASN A 1 79 ? 1.655 3.752 17.261 1.00 92.19 79 ASN A N 1
ATOM 617 C CA . ASN A 1 79 ? 0.354 3.205 17.641 1.00 92.19 79 ASN A CA 1
ATOM 618 C C . ASN A 1 79 ? -0.347 2.568 16.437 1.00 92.19 79 ASN A C 1
ATOM 620 O O . ASN A 1 79 ? -0.899 1.473 16.569 1.00 92.19 79 ASN A O 1
ATOM 624 N N . LEU A 1 80 ? -0.277 3.199 15.260 1.00 91.69 80 LEU A N 1
ATOM 625 C CA . LEU A 1 80 ? -0.785 2.633 14.009 1.00 91.69 80 LEU A CA 1
ATOM 626 C C . LEU A 1 80 ? -0.029 1.361 13.620 1.00 91.69 80 LEU A C 1
ATOM 628 O O . LEU A 1 80 ? -0.651 0.345 13.308 1.00 91.69 80 LEU A O 1
ATOM 632 N N . ALA A 1 81 ? 1.302 1.372 13.710 1.00 91.88 81 ALA A N 1
ATOM 633 C CA . ALA A 1 81 ? 2.117 0.198 13.406 1.00 91.88 81 ALA A CA 1
ATOM 634 C C . ALA A 1 81 ? 1.782 -1.000 14.311 1.00 91.88 81 ALA A C 1
ATOM 636 O O . ALA A 1 81 ? 1.618 -2.126 13.838 1.00 91.88 81 ALA A O 1
ATOM 637 N N . LEU A 1 82 ? 1.627 -0.769 15.618 1.00 92.12 82 LEU A N 1
ATOM 638 C CA . LEU A 1 82 ? 1.310 -1.830 16.576 1.00 92.12 82 LEU A CA 1
ATOM 639 C C . LEU A 1 82 ? -0.131 -2.339 16.448 1.00 92.12 82 LEU A C 1
ATOM 641 O O . LEU A 1 82 ? -0.361 -3.546 16.545 1.00 92.12 82 LEU A O 1
ATOM 645 N N . SER A 1 83 ? -1.092 -1.440 16.228 1.00 92.38 83 SER A N 1
ATOM 646 C CA . SER A 1 83 ? -2.516 -1.789 16.151 1.00 92.38 83 SER A CA 1
ATOM 647 C C . SER A 1 83 ? -2.904 -2.464 14.831 1.00 92.38 83 SER A C 1
ATOM 649 O O . SER A 1 83 ? -3.757 -3.350 14.839 1.00 92.38 83 SER A O 1
ATOM 651 N N . SER A 1 84 ? -2.259 -2.112 13.715 1.00 92.19 84 SER A N 1
ATOM 652 C CA . SER A 1 84 ? -2.539 -2.697 12.395 1.00 92.19 84 SER A CA 1
ATOM 653 C C . SER A 1 84 ? -1.958 -4.102 12.216 1.00 92.19 84 SER A C 1
ATOM 655 O O . SER A 1 84 ? -2.613 -4.961 11.631 1.00 92.19 84 SER A O 1
ATOM 657 N N . ARG A 1 85 ? -0.770 -4.384 12.774 1.00 91.06 85 ARG A N 1
ATOM 658 C CA . ARG A 1 85 ? -0.002 -5.622 12.517 1.00 91.06 85 ARG A CA 1
ATOM 659 C C . ARG A 1 85 ? -0.754 -6.927 12.807 1.00 91.06 85 ARG A C 1
ATOM 661 O O . ARG A 1 85 ? -0.441 -7.955 12.216 1.00 91.06 85 ARG A O 1
ATOM 668 N N . ASN A 1 86 ? -1.681 -6.915 13.761 1.00 90.69 86 ASN A N 1
ATOM 669 C CA . ASN A 1 86 ? -2.410 -8.113 14.187 1.00 90.69 86 ASN A CA 1
ATOM 670 C C . ASN A 1 86 ? -3.800 -8.243 13.535 1.00 90.69 86 ASN A C 1
ATOM 672 O O . ASN A 1 86 ? -4.503 -9.215 13.806 1.00 90.69 86 ASN A O 1
ATOM 676 N N . ILE A 1 87 ? -4.217 -7.279 12.705 1.00 90.38 87 ILE A N 1
ATOM 677 C CA . ILE A 1 87 ? -5.484 -7.363 11.973 1.00 90.38 87 ILE A CA 1
ATOM 678 C C . ILE A 1 87 ? -5.234 -8.107 10.654 1.00 90.38 87 ILE A C 1
ATOM 680 O O . ILE A 1 87 ? -4.400 -7.676 9.854 1.00 90.38 87 ILE A O 1
ATOM 684 N N . PRO A 1 88 ? -5.929 -9.229 10.398 1.00 89.38 88 PRO A N 1
ATOM 685 C CA . PRO A 1 88 ? -5.782 -9.939 9.138 1.00 89.38 88 PRO A CA 1
ATOM 686 C C . PRO A 1 88 ? -6.255 -9.058 7.979 1.00 89.38 88 PRO A C 1
ATOM 688 O O . PRO A 1 88 ? -7.177 -8.263 8.125 1.00 89.38 88 PRO A O 1
ATOM 691 N N . HIS A 1 89 ? -5.643 -9.238 6.810 1.00 91.00 89 HIS A N 1
ATOM 692 C CA . HIS A 1 89 ? -5.979 -8.507 5.582 1.00 91.00 89 HIS A CA 1
ATOM 693 C C . HIS A 1 89 ? -5.649 -7.005 5.592 1.00 91.00 89 HIS A C 1
ATOM 695 O O . HIS A 1 89 ? -5.904 -6.342 4.590 1.00 91.00 89 HIS A O 1
ATOM 701 N N . VAL A 1 90 ? -5.029 -6.486 6.654 1.00 94.62 90 VAL A N 1
ATOM 702 C CA . VAL A 1 90 ? -4.507 -5.118 6.705 1.00 94.62 90 VAL A CA 1
ATOM 703 C C . VAL A 1 90 ? -2.991 -5.154 6.575 1.00 94.62 90 VAL A C 1
ATOM 705 O O . VAL A 1 90 ? -2.310 -5.852 7.324 1.00 94.62 90 VAL A O 1
ATOM 708 N N . THR A 1 91 ? -2.461 -4.371 5.642 1.00 94.81 91 THR A N 1
ATOM 709 C CA . THR A 1 91 ? -1.019 -4.175 5.481 1.00 94.81 91 THR A CA 1
ATOM 710 C C . THR A 1 91 ? -0.712 -2.696 5.657 1.00 94.81 91 THR A C 1
ATOM 712 O O . THR A 1 91 ? -1.268 -1.875 4.934 1.00 94.81 91 THR A O 1
ATOM 715 N N . LEU A 1 92 ? 0.168 -2.357 6.599 1.00 94.31 92 LEU A N 1
ATOM 716 C CA . LEU A 1 92 ? 0.741 -1.017 6.724 1.00 94.31 92 LEU A CA 1
ATOM 717 C C . LEU A 1 92 ? 2.081 -0.987 5.988 1.00 94.31 92 LEU A C 1
ATOM 719 O O . LEU A 1 92 ? 2.896 -1.890 6.175 1.00 94.31 92 LEU A O 1
ATOM 723 N N . MET A 1 93 ? 2.298 0.031 5.163 1.00 93.88 93 MET A N 1
ATOM 724 C CA . MET A 1 93 ? 3.550 0.248 4.443 1.00 93.88 93 MET A CA 1
ATOM 725 C C . MET A 1 93 ? 3.897 1.729 4.406 1.00 93.88 93 MET A C 1
ATOM 727 O O . MET A 1 93 ? 3.015 2.587 4.431 1.00 93.88 93 MET A O 1
ATOM 731 N N . GLU A 1 94 ? 5.183 2.022 4.263 1.00 92.19 94 GLU A N 1
ATOM 732 C CA . GLU A 1 94 ? 5.622 3.378 3.973 1.00 92.19 94 GLU A CA 1
ATOM 733 C C . GLU A 1 94 ? 5.498 3.706 2.485 1.00 92.19 94 GLU A C 1
ATOM 735 O O . GLU A 1 94 ? 5.570 2.834 1.617 1.00 92.19 94 GLU A O 1
ATOM 740 N N . SER A 1 95 ? 5.370 4.996 2.172 1.00 89.75 95 SER A N 1
ATOM 741 C CA . SER A 1 95 ? 5.223 5.498 0.797 1.00 89.75 95 SER A CA 1
ATOM 742 C C . SER A 1 95 ? 6.329 5.031 -0.163 1.00 89.75 95 SER A C 1
ATOM 744 O O . SER A 1 95 ? 6.062 4.793 -1.342 1.00 89.75 95 SER A O 1
ATOM 746 N N . HIS A 1 96 ? 7.557 4.856 0.331 1.00 87.94 96 HIS A N 1
ATOM 747 C CA . HIS A 1 96 ? 8.712 4.443 -0.464 1.00 87.94 96 HIS A CA 1
ATOM 748 C C . HIS A 1 96 ? 8.792 2.924 -0.709 1.00 87.94 96 HIS A C 1
ATOM 750 O O . HIS A 1 96 ? 9.496 2.486 -1.620 1.00 87.94 96 HIS A O 1
ATOM 756 N N . GLU A 1 97 ? 8.057 2.125 0.067 1.00 90.25 97 GLU A N 1
ATOM 757 C CA . GLU A 1 97 ? 7.995 0.662 -0.056 1.00 90.25 97 GLU A CA 1
ATOM 758 C C . GLU A 1 97 ? 6.835 0.203 -0.956 1.00 90.25 97 GLU A C 1
ATOM 760 O O . GLU A 1 97 ? 6.709 -0.979 -1.287 1.00 90.25 97 GLU A O 1
ATOM 765 N N . VAL A 1 98 ? 5.967 1.128 -1.382 1.00 91.81 98 VAL A N 1
ATOM 766 C CA . VAL A 1 98 ? 4.799 0.799 -2.201 1.00 91.81 98 VAL A CA 1
ATOM 767 C C . VAL A 1 98 ? 5.230 0.306 -3.583 1.00 91.81 98 VAL A C 1
ATOM 769 O O . VAL A 1 98 ? 5.822 1.020 -4.394 1.00 91.81 98 VAL A O 1
ATOM 772 N N . HIS A 1 99 ? 4.833 -0.925 -3.893 1.00 91.88 99 HIS A N 1
ATOM 773 C CA . HIS A 1 99 ? 4.998 -1.536 -5.206 1.00 91.88 99 HIS A CA 1
ATOM 774 C C . HIS A 1 99 ? 3.651 -1.718 -5.918 1.00 91.88 99 HIS A C 1
ATOM 776 O O . HIS A 1 99 ? 2.615 -1.868 -5.264 1.00 91.88 99 HIS A O 1
ATOM 782 N N . PRO A 1 100 ? 3.649 -1.812 -7.264 1.00 92.50 100 PRO A N 1
ATOM 783 C CA . PRO A 1 100 ? 2.437 -2.098 -8.034 1.00 92.50 100 PRO A CA 1
ATOM 784 C C . PRO A 1 100 ? 1.724 -3.376 -7.572 1.00 92.50 100 PRO A C 1
ATOM 786 O O . PRO A 1 100 ? 0.499 -3.433 -7.559 1.00 92.50 100 PRO A O 1
ATOM 789 N N . PHE A 1 101 ? 2.489 -4.385 -7.141 1.00 93.00 101 PHE A N 1
ATOM 790 C CA . PHE A 1 101 ? 1.952 -5.626 -6.585 1.00 93.00 101 PHE A CA 1
ATOM 791 C C . PHE A 1 101 ? 1.070 -5.382 -5.354 1.00 93.00 101 PHE A C 1
ATOM 793 O O . PHE A 1 101 ? -0.022 -5.937 -5.270 1.00 93.00 101 PHE A O 1
ATOM 800 N N . HIS A 1 102 ? 1.505 -4.521 -4.430 1.00 93.19 102 HIS A N 1
ATOM 801 C CA . HIS A 1 102 ? 0.734 -4.207 -3.230 1.00 93.19 102 HIS A CA 1
ATOM 802 C C . HIS A 1 102 ? -0.555 -3.470 -3.586 1.00 93.19 102 HIS A C 1
ATOM 804 O O . HIS A 1 102 ? -1.619 -3.856 -3.114 1.00 93.19 102 HIS A O 1
ATOM 810 N N . LEU A 1 103 ? -0.495 -2.485 -4.483 1.00 93.25 103 LEU A N 1
ATOM 811 C CA . LEU A 1 103 ? -1.690 -1.766 -4.931 1.00 93.25 103 LEU A CA 1
ATOM 812 C C . LEU A 1 103 ? -2.716 -2.693 -5.584 1.00 93.25 103 LEU A C 1
ATOM 814 O O . LEU A 1 103 ? -3.905 -2.564 -5.317 1.00 93.25 103 LEU A O 1
ATOM 818 N N . LEU A 1 104 ? -2.258 -3.635 -6.416 1.00 92.25 104 LEU A N 1
ATOM 819 C CA . LEU A 1 104 ? -3.128 -4.570 -7.127 1.00 92.25 104 LEU A CA 1
ATOM 820 C C . LEU A 1 104 ? -3.660 -5.698 -6.233 1.00 92.25 104 LEU A C 1
ATOM 822 O O . LEU A 1 104 ? -4.789 -6.148 -6.437 1.00 92.25 104 LEU A O 1
ATOM 826 N N . GLY A 1 105 ? -2.876 -6.133 -5.245 1.00 92.19 105 GLY A N 1
ATOM 827 C CA . GLY A 1 105 ? -3.233 -7.209 -4.319 1.00 92.19 105 GLY A CA 1
ATOM 828 C C . GLY A 1 105 ? -4.264 -6.822 -3.257 1.00 92.19 105 GLY A C 1
ATOM 829 O O . GLY A 1 105 ? -4.882 -7.711 -2.676 1.00 92.19 105 GLY A O 1
ATOM 830 N N . HIS A 1 106 ? -4.480 -5.525 -3.023 1.00 94.75 106 HIS A N 1
ATOM 831 C CA . HIS A 1 106 ? -5.452 -5.032 -2.047 1.00 94.75 106 HIS A CA 1
ATOM 832 C C . HIS A 1 106 ? -6.653 -4.392 -2.743 1.00 94.75 106 HIS A C 1
ATOM 834 O O . HIS A 1 106 ? -6.513 -3.615 -3.687 1.00 94.75 106 HIS A O 1
ATOM 840 N N . LYS A 1 107 ? -7.848 -4.722 -2.254 1.00 93.31 107 LYS A N 1
ATOM 841 C CA . LYS A 1 107 ? -9.125 -4.170 -2.721 1.00 93.31 107 LYS A CA 1
ATOM 842 C C . LYS A 1 107 ? -9.320 -2.702 -2.364 1.00 93.31 107 LYS A C 1
ATOM 844 O O . LYS A 1 107 ? -9.989 -2.001 -3.110 1.00 93.31 107 LYS A O 1
ATOM 849 N N . SER A 1 108 ? -8.770 -2.246 -1.244 1.00 94.38 108 SER A N 1
ATOM 850 C CA . SER A 1 108 ? -8.833 -0.842 -0.843 1.00 94.38 108 SER A CA 1
ATOM 851 C C . SER A 1 108 ? -7.451 -0.341 -0.466 1.00 94.38 108 SER A C 1
ATOM 853 O O . SER A 1 108 ? -6.665 -1.067 0.141 1.00 94.38 108 SER A O 1
ATOM 855 N N . VAL A 1 109 ? -7.156 0.901 -0.832 1.00 95.19 109 VAL A N 1
ATOM 856 C CA . VAL A 1 109 ? -5.892 1.561 -0.517 1.00 95.19 109 VAL A CA 1
ATOM 857 C C . VAL A 1 109 ? -6.195 2.872 0.187 1.00 95.19 109 VAL A C 1
ATOM 859 O O . VAL A 1 109 ? -6.929 3.703 -0.341 1.00 95.19 109 VAL A O 1
ATOM 862 N N . VAL A 1 110 ? -5.637 3.059 1.376 1.00 95.12 110 VAL A N 1
ATOM 863 C CA . VAL A 1 110 ? -5.810 4.263 2.181 1.00 95.12 110 VAL A CA 1
ATOM 864 C C . VAL A 1 110 ? -4.476 4.979 2.289 1.00 95.12 110 VAL A C 1
ATOM 866 O O . VAL A 1 110 ? -3.504 4.396 2.758 1.00 95.12 110 VAL A O 1
ATOM 869 N N . PHE A 1 111 ? -4.439 6.239 1.871 1.00 95.25 111 PHE A N 1
ATOM 870 C CA . PHE A 1 111 ? -3.279 7.108 2.043 1.00 95.25 111 PHE A CA 1
ATOM 871 C C . PHE A 1 111 ? -3.561 8.170 3.098 1.00 95.25 111 PHE A C 1
ATOM 873 O O . PHE A 1 111 ? -4.673 8.701 3.168 1.00 95.25 111 PHE A O 1
ATOM 880 N N . THR A 1 112 ? -2.541 8.532 3.865 1.00 95.00 112 THR A N 1
ATOM 881 C CA . THR A 1 112 ? -2.532 9.806 4.589 1.00 95.00 112 THR A CA 1
ATOM 882 C C . THR A 1 112 ? -2.227 10.974 3.647 1.00 95.00 112 THR A C 1
ATOM 884 O O . THR A 1 112 ? -1.646 10.800 2.572 1.00 95.00 112 THR A O 1
ATOM 887 N N . GLU A 1 113 ? -2.632 12.192 4.013 1.00 92.94 113 GLU A N 1
ATOM 888 C CA . GLU A 1 113 ? -2.436 13.374 3.159 1.00 92.94 113 GLU A CA 1
ATOM 889 C C . GLU A 1 113 ? -0.944 13.635 2.874 1.00 92.94 113 GLU A C 1
ATOM 891 O O . GLU A 1 113 ? -0.557 14.003 1.760 1.00 92.94 113 GLU A O 1
ATOM 896 N N . SER A 1 114 ? -0.091 13.402 3.873 1.00 91.88 114 SER A N 1
ATOM 897 C CA . SER A 1 114 ? 1.362 13.523 3.751 1.00 91.88 114 SER A CA 1
ATOM 898 C C . SER A 1 114 ? 1.933 12.522 2.744 1.00 91.88 114 SER A C 1
ATOM 900 O O . SER A 1 114 ? 2.714 12.901 1.867 1.00 91.88 114 SER A O 1
ATOM 902 N N . THR A 1 115 ? 1.513 11.257 2.819 1.00 92.56 115 THR A N 1
ATOM 903 C CA . THR A 1 115 ? 2.047 10.192 1.964 1.00 92.56 115 THR A CA 1
ATOM 904 C C . THR A 1 115 ? 1.583 10.302 0.525 1.00 92.56 115 THR A C 1
ATOM 906 O O . THR A 1 115 ? 2.402 10.127 -0.376 1.00 92.56 115 THR A O 1
ATOM 909 N N . ILE A 1 116 ? 0.319 10.656 0.267 1.00 92.50 116 ILE A N 1
ATOM 910 C CA . ILE A 1 116 ? -0.152 10.831 -1.115 1.00 92.50 116 ILE A CA 1
ATOM 911 C C . ILE A 1 116 ? 0.558 11.999 -1.810 1.00 92.50 116 ILE A C 1
ATOM 913 O O . ILE A 1 116 ? 0.887 11.898 -2.995 1.00 92.50 116 ILE A O 1
ATOM 917 N N . ARG A 1 117 ? 0.862 13.081 -1.075 1.00 91.81 117 ARG A N 1
ATOM 918 C CA . ARG A 1 117 ? 1.644 14.211 -1.597 1.00 91.81 117 ARG A CA 1
ATOM 919 C C . ARG A 1 117 ? 3.053 13.759 -1.972 1.00 91.81 117 ARG A C 1
ATOM 921 O O . ARG A 1 117 ? 3.476 13.985 -3.103 1.00 91.81 117 ARG A O 1
ATOM 928 N N . HIS A 1 118 ? 3.723 13.038 -1.074 1.00 90.81 118 HIS A N 1
ATOM 929 C CA . HIS A 1 118 ? 5.050 12.492 -1.345 1.00 90.81 118 HIS A CA 1
ATOM 930 C C . HIS A 1 118 ? 5.055 11.530 -2.546 1.00 90.81 118 HIS A C 1
ATOM 932 O O . HIS A 1 118 ? 5.878 11.660 -3.453 1.00 90.81 118 HIS A O 1
ATOM 938 N N . CYS A 1 119 ? 4.091 10.605 -2.620 1.00 89.75 119 CYS A N 1
ATOM 939 C CA . CYS A 1 119 ? 3.943 9.707 -3.765 1.00 89.75 119 CYS A CA 1
ATOM 940 C C . CYS A 1 119 ? 3.739 10.481 -5.076 1.00 89.75 119 CYS A C 1
ATOM 942 O O . CYS A 1 119 ? 4.327 10.120 -6.095 1.00 89.75 119 CYS A O 1
ATOM 944 N N . SER A 1 120 ? 2.942 11.553 -5.066 1.00 89.06 120 SER A N 1
ATOM 945 C CA . SER A 1 120 ? 2.723 12.391 -6.248 1.00 89.06 120 SER A CA 1
ATOM 946 C C . SER A 1 120 ? 4.009 13.064 -6.733 1.00 89.06 120 SER A C 1
ATOM 948 O O . SER A 1 120 ? 4.239 13.126 -7.938 1.00 89.06 120 SER A O 1
ATOM 950 N N . GLU A 1 121 ? 4.852 13.553 -5.825 1.00 89.75 121 GLU A N 1
ATOM 951 C CA . GLU A 1 121 ? 6.135 14.183 -6.165 1.00 89.75 121 GLU A CA 1
ATOM 952 C C . GLU A 1 121 ? 7.093 13.178 -6.816 1.00 89.75 121 GLU A C 1
ATOM 954 O O . GLU A 1 121 ? 7.640 13.436 -7.890 1.00 89.75 121 GLU A O 1
ATOM 959 N N . VAL A 1 122 ? 7.227 11.989 -6.221 1.00 87.12 122 VAL A N 1
ATOM 960 C CA . VAL A 1 122 ? 8.082 10.914 -6.749 1.00 87.12 122 VAL A CA 1
ATOM 961 C C . VAL A 1 122 ? 7.597 10.446 -8.122 1.00 87.12 122 VAL A C 1
ATOM 963 O O . VAL A 1 122 ? 8.403 10.192 -9.017 1.00 87.12 122 VAL A O 1
ATOM 966 N N . LEU A 1 123 ? 6.281 10.349 -8.322 1.00 86.75 123 LEU A N 1
ATOM 967 C CA . LEU A 1 123 ? 5.700 9.936 -9.598 1.00 86.75 123 LEU A CA 1
ATOM 968 C C . LEU A 1 123 ? 5.686 11.046 -10.650 1.00 86.75 123 LEU A C 1
ATOM 970 O O . LEU A 1 123 ? 5.478 10.719 -11.817 1.00 86.75 123 LEU A O 1
ATOM 974 N N . ALA A 1 124 ? 5.892 12.311 -10.289 1.00 82.88 124 ALA A N 1
ATOM 975 C CA . ALA A 1 124 ? 6.043 13.405 -11.248 1.00 82.88 124 ALA A CA 1
ATOM 976 C C . ALA A 1 124 ? 7.481 13.522 -11.785 1.00 82.88 124 ALA A C 1
ATOM 978 O O . ALA A 1 124 ? 7.664 13.988 -12.911 1.00 82.88 124 ALA A O 1
ATOM 979 N N . SER A 1 125 ? 8.476 13.077 -11.004 1.00 68.94 125 SER A N 1
ATOM 980 C CA . SER A 1 125 ? 9.885 12.976 -11.424 1.00 68.94 125 SER A CA 1
ATOM 981 C C . SER A 1 125 ? 10.158 11.851 -12.432 1.00 68.94 125 SER A C 1
ATOM 983 O O . SER A 1 125 ? 11.116 12.007 -13.222 1.00 68.94 125 SER A O 1
#

Solvent-accessible surface area (backbone atoms only — not comparable to full-atom values): 7504 Å² total; per-residue (Å²): 135,86,76,86,69,90,84,61,89,70,94,73,87,84,83,78,89,76,60,68,70,58,54,52,50,44,34,54,52,39,51,52,51,37,52,75,70,64,28,56,46,78,42,76,71,86,87,57,95,55,54,47,44,65,67,49,49,54,52,36,58,76,64,73,54,93,57,36,33,36,39,31,37,71,88,87,45,64,34,55,56,58,16,41,71,79,41,84,57,48,44,83,43,42,60,90,70,68,45,40,66,57,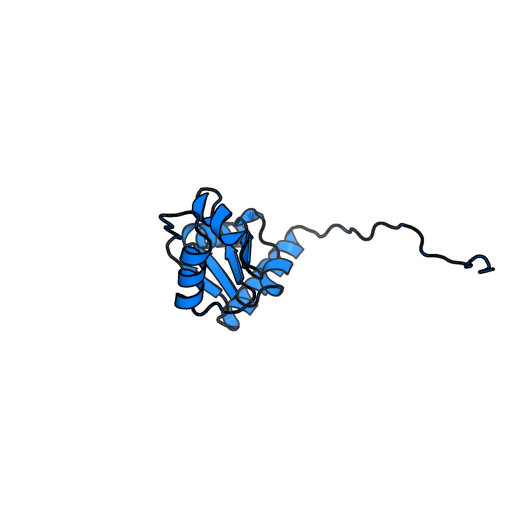59,68,73,24,71,30,38,38,28,23,51,67,32,50,52,52,47,50,55,64,73,70,107

Nearest PDB structures (foldseek):
  7asp-assembly1_E  TM=9.115E-01  e=1.054E-11  Staphylococcus aureus
  6ppf-assembly1_E  TM=9.222E-01  e=1.904E-11  Bacillus subtilis
  6wqq-assembly1_S  TM=9.106E-01  e=3.219E-11  Staphylococcus aureus
  7nhn-assembly1_I  TM=9.284E-01  e=4.753E-10  Listeria monocytogenes EGD-e
  6o8w-assembly1_E  TM=8.969E-01  e=2.308E-10  Enterococcus faecalis

Radius of gyration: 18.84 Å; Cα contacts (8 Å, |Δi|>4): 150; chains: 1; bounding box: 33×63×38 Å

Sequence (125 aa):
RSGGITHGPKPRDYSYHLPKKMLLGALRAALSARLQEGAVKVVKEFELSTHKTRDFHEVLERLDLDST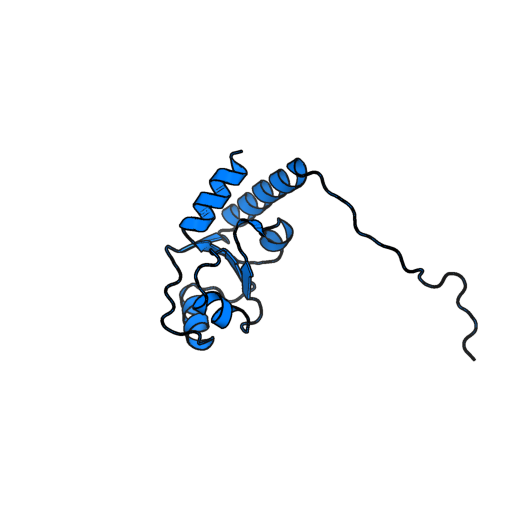VLIVDNSDNPNLALSSRNIPHVTLMESHEVHPFHLLGHKSVVFTESTIRHCSEVLAS

Mean predicted aligned error: 5.45 Å